Protein AF-A0A2R3ILA9-F1 (afdb_monomer_lite)

Sequence (122 aa):
MQKIRTVATKDRAANGEQPSFLAKAASGAKRFAIDALRITTGNLFGLAGRLLWLVRRPISLVLTFGAVSMLVVFVIQAANGWPDPKLVVLSIVGLIAFLAASDGYDRLARAFFHIEHRLKGE

Radius of gyration: 31.53 Å; chains: 1; bounding box: 48×22×107 Å

Secondary structure (DSSP, 8-state):
--SSTTTTTTSTTTT--PPPHHHHHHHHHHHHHHHHHHHHHHHHHHHHHHHHHHHHHHHHHHHHHHHHHHHHHHHHHHHTT-S-HHHHHHHHHHHHHHHHHHHHHHHHHHHHHHHHHHHHT-

pLDDT: mean 74.41, std 15.94, range [39.53, 94.75]

Structure (mmCIF, N/CA/C/O backbone):
data_AF-A0A2R3ILA9-F1
#
_entry.id   AF-A0A2R3ILA9-F1
#
loop_
_atom_site.group_PDB
_atom_site.id
_atom_site.type_symbol
_atom_site.label_atom_id
_atom_site.label_alt_id
_atom_site.label_comp_id
_atom_site.label_asym_id
_atom_site.label_entity_id
_atom_site.label_seq_id
_atom_site.pdbx_PDB_ins_code
_atom_site.Cartn_x
_atom_site.Cartn_y
_atom_site.Cartn_z
_atom_site.occupancy
_atom_site.B_iso_or_equiv
_atom_site.auth_seq_id
_atom_site.auth_comp_id
_atom_site.auth_asym_id
_atom_site.auth_atom_id
_atom_site.pdbx_PDB_model_num
ATOM 1 N N . MET A 1 1 ? -6.917 -7.725 82.586 1.00 45.88 1 MET A N 1
ATOM 2 C CA . MET A 1 1 ? -6.358 -7.316 81.273 1.00 45.88 1 MET A CA 1
ATOM 3 C C . MET A 1 1 ? -7.435 -7.397 80.185 1.00 45.88 1 MET A C 1
ATOM 5 O O . MET A 1 1 ? -7.472 -8.353 79.426 1.00 45.88 1 MET A O 1
ATOM 9 N N . GLN A 1 2 ? -8.353 -6.427 80.119 1.00 47.34 2 GLN A N 1
ATOM 10 C CA . GLN A 1 2 ? -9.532 -6.492 79.236 1.00 47.34 2 GLN A CA 1
ATOM 11 C C . GLN A 1 2 ? -9.878 -5.099 78.679 1.00 47.34 2 GLN A C 1
ATOM 13 O O . GLN A 1 2 ? -11.003 -4.634 78.785 1.00 47.34 2 GLN A O 1
ATOM 18 N N . LYS A 1 3 ? -8.877 -4.377 78.156 1.00 45.97 3 LYS A N 1
ATOM 19 C CA . LYS A 1 3 ? -9.084 -3.016 77.618 1.00 45.97 3 LYS A CA 1
ATOM 20 C C . LYS A 1 3 ? -8.469 -2.764 76.237 1.00 45.97 3 LYS A C 1
ATOM 22 O O . LYS A 1 3 ? -8.743 -1.737 75.639 1.00 45.97 3 LYS A O 1
ATOM 27 N N . ILE A 1 4 ? -7.679 -3.705 75.710 1.00 49.44 4 ILE A N 1
ATOM 28 C CA . ILE A 1 4 ? -6.935 -3.518 74.449 1.00 49.44 4 ILE A CA 1
ATOM 29 C C . ILE A 1 4 ? -7.668 -4.151 73.249 1.00 49.44 4 ILE A C 1
ATOM 31 O O . ILE A 1 4 ? -7.494 -3.725 72.114 1.00 49.44 4 ILE A O 1
ATOM 35 N N . ARG A 1 5 ? -8.563 -5.126 73.472 1.00 45.47 5 ARG A N 1
ATOM 36 C CA . ARG A 1 5 ? -9.239 -5.856 72.379 1.00 45.47 5 ARG A CA 1
ATOM 37 C C . ARG A 1 5 ? -10.470 -5.168 71.782 1.00 45.47 5 ARG A C 1
ATOM 39 O O . ARG A 1 5 ? -10.948 -5.619 70.750 1.00 45.47 5 ARG A O 1
ATOM 46 N N . THR A 1 6 ? -10.982 -4.104 72.395 1.00 46.91 6 THR A N 1
ATOM 47 C CA . THR A 1 6 ? -12.216 -3.423 71.957 1.00 46.91 6 THR A CA 1
ATOM 48 C C . THR A 1 6 ? -11.983 -2.183 71.096 1.00 46.91 6 THR A C 1
ATOM 50 O O . THR A 1 6 ? -12.934 -1.674 70.514 1.00 46.91 6 THR A O 1
ATOM 53 N N . VAL A 1 7 ? -10.741 -1.705 70.968 1.00 46.19 7 VAL A N 1
ATOM 54 C CA . VAL A 1 7 ? -10.430 -0.538 70.120 1.00 46.19 7 VAL A CA 1
ATOM 55 C C . VAL A 1 7 ? -10.168 -0.968 68.670 1.00 46.19 7 VAL A C 1
ATOM 57 O O . VAL A 1 7 ? -10.661 -0.338 67.742 1.00 46.19 7 VAL A O 1
ATOM 60 N N . ALA A 1 8 ? -9.526 -2.123 68.458 1.00 43.69 8 ALA A N 1
ATOM 61 C CA . ALA A 1 8 ? -9.206 -2.632 67.118 1.00 43.69 8 ALA A CA 1
ATOM 62 C C . ALA A 1 8 ? -10.428 -3.096 66.295 1.00 43.69 8 ALA A C 1
ATOM 64 O O . ALA A 1 8 ? -10.345 -3.218 65.073 1.00 43.69 8 ALA A O 1
ATOM 65 N N . THR A 1 9 ? -11.570 -3.360 66.934 1.00 44.12 9 THR A N 1
ATOM 66 C CA . THR A 1 9 ? -12.827 -3.682 66.239 1.00 44.12 9 THR A CA 1
ATOM 67 C C . THR A 1 9 ? -13.674 -2.452 65.932 1.00 44.12 9 THR A C 1
ATOM 69 O O . THR A 1 9 ? -14.540 -2.533 65.064 1.00 44.12 9 THR A O 1
ATOM 72 N N . LYS A 1 10 ? -13.418 -1.308 66.582 1.00 41.69 10 LYS A N 1
ATOM 73 C CA . LYS A 1 10 ? -14.178 -0.074 66.342 1.00 41.69 10 LYS A CA 1
ATOM 74 C C . LYS A 1 10 ? -13.672 0.692 65.114 1.00 41.69 10 LYS A C 1
ATOM 76 O O . LYS A 1 10 ? -14.486 1.263 64.399 1.00 41.69 10 LYS A O 1
ATOM 81 N N . ASP A 1 11 ? -12.380 0.593 64.794 1.00 39.53 11 ASP A N 1
ATOM 82 C CA . ASP A 1 11 ? -11.806 1.236 63.598 1.00 39.53 11 ASP A CA 1
ATOM 83 C C . ASP A 1 11 ? -12.073 0.480 62.288 1.00 39.53 11 ASP A C 1
ATOM 85 O O . ASP A 1 11 ? -12.143 1.086 61.221 1.00 39.53 11 ASP A O 1
ATOM 89 N N . ARG A 1 12 ? -12.308 -0.840 62.330 1.00 43.88 12 ARG A N 1
ATOM 90 C CA . ARG A 1 12 ? -12.678 -1.597 61.115 1.00 43.88 12 ARG A CA 1
ATOM 91 C C . ARG A 1 12 ? -14.119 -1.374 60.656 1.00 43.88 12 ARG A C 1
ATOM 93 O O . ARG A 1 12 ? -14.426 -1.682 59.510 1.00 43.88 12 ARG A O 1
ATOM 100 N N . ALA A 1 13 ? -14.980 -0.829 61.514 1.00 42.72 13 ALA A N 1
ATOM 101 C CA . ALA A 1 13 ? -16.354 -0.478 61.158 1.00 42.72 13 ALA A CA 1
ATOM 102 C C . ALA A 1 13 ? -16.483 0.940 60.564 1.00 42.72 13 ALA A C 1
ATOM 104 O O . ALA A 1 13 ? -17.513 1.250 59.976 1.00 42.72 13 ALA A O 1
ATOM 105 N N . ALA A 1 14 ? -15.451 1.786 60.679 1.00 44.06 14 ALA A N 1
ATOM 106 C CA . ALA A 1 14 ? -15.485 3.173 60.203 1.00 44.06 14 ALA A CA 1
ATOM 107 C C . ALA A 1 14 ? -15.073 3.344 58.726 1.00 44.06 14 ALA A C 1
ATOM 109 O O . ALA A 1 14 ? -15.369 4.373 58.136 1.00 44.06 14 ALA A O 1
ATOM 110 N N . ASN A 1 15 ? -14.455 2.330 58.108 1.00 43.31 15 ASN A N 1
ATOM 111 C CA . ASN A 1 15 ? -14.050 2.348 56.691 1.00 43.31 15 ASN A CA 1
ATOM 112 C C . ASN A 1 15 ? -14.974 1.523 55.780 1.00 43.31 15 ASN A C 1
ATOM 114 O O . ASN A 1 15 ? -14.608 1.136 54.672 1.00 43.31 15 ASN A O 1
ATOM 118 N N . GLY A 1 16 ? -16.189 1.243 56.248 1.00 45.19 16 GLY A N 1
ATOM 119 C CA . GLY A 1 16 ? -17.253 0.643 55.455 1.00 45.19 16 GLY A CA 1
ATOM 120 C C . GLY A 1 16 ? -18.043 1.686 54.672 1.00 45.19 16 GLY A C 1
ATOM 121 O O . GLY A 1 16 ? -19.270 1.622 54.700 1.00 45.19 16 GLY A O 1
ATOM 122 N N . GLU A 1 17 ? -17.382 2.644 54.006 1.00 48.50 17 GLU A N 1
ATOM 123 C CA . GLU A 1 17 ? -18.046 3.479 52.998 1.00 48.50 17 GLU A CA 1
ATOM 124 C C . GLU A 1 17 ? -18.531 2.550 51.881 1.00 48.50 17 GLU A C 1
ATOM 126 O O . GLU A 1 17 ? -17.839 2.271 50.900 1.00 48.50 17 GLU A O 1
ATOM 131 N N . GLN A 1 18 ? -19.732 1.994 52.061 1.00 50.34 18 GLN A N 1
ATOM 132 C CA . GLN A 1 18 ? -20.461 1.358 50.984 1.00 50.34 18 GLN A CA 1
ATOM 133 C C . GLN A 1 18 ? -20.549 2.410 49.881 1.00 50.34 18 GLN A C 1
ATOM 135 O O . GLN A 1 18 ? -21.085 3.494 50.135 1.00 50.34 18 GLN A O 1
ATOM 140 N N . PRO A 1 19 ? -20.000 2.139 48.682 1.00 52.31 19 PRO A N 1
ATOM 141 C CA . PRO A 1 19 ? -19.999 3.119 47.614 1.00 52.31 19 PRO A CA 1
ATOM 142 C C . PRO A 1 19 ? -21.448 3.528 47.396 1.00 52.31 19 PRO A C 1
ATOM 144 O O . PRO A 1 19 ? -22.303 2.670 47.149 1.00 52.31 19 PRO A O 1
ATOM 147 N N . SER A 1 20 ? -21.716 4.824 47.568 1.00 60.34 20 SER A N 1
ATOM 148 C CA . SER A 1 20 ? -23.059 5.381 47.463 1.00 60.34 20 SER A CA 1
ATOM 149 C C . SER A 1 20 ? -23.716 4.879 46.175 1.00 60.34 20 SER A C 1
ATOM 151 O O . SER A 1 20 ? -23.041 4.644 45.168 1.00 60.34 20 SER A O 1
ATOM 153 N N . PHE A 1 21 ? -25.038 4.697 46.172 1.00 57.41 21 PHE A N 1
ATOM 154 C CA . PHE A 1 21 ? -25.760 4.305 44.954 1.00 57.41 21 PHE A CA 1
ATOM 155 C C . PHE A 1 21 ? -25.404 5.214 43.764 1.00 57.41 21 PHE A C 1
ATOM 157 O O . PHE A 1 21 ? -25.336 4.738 42.636 1.00 57.41 21 PHE A O 1
ATOM 164 N N . LEU A 1 22 ? -25.053 6.477 44.032 1.00 56.44 22 LEU A N 1
ATOM 165 C CA . LEU A 1 22 ? -24.502 7.428 43.067 1.00 56.44 22 LEU A CA 1
ATOM 166 C C . LEU A 1 22 ? -23.109 7.045 42.543 1.00 56.44 22 LEU A C 1
ATOM 168 O O . LEU A 1 22 ? -22.880 7.158 41.347 1.00 56.44 22 LEU A O 1
ATOM 172 N N . ALA A 1 23 ? -22.189 6.546 43.372 1.00 56.88 23 ALA A N 1
ATOM 173 C CA . ALA A 1 23 ? -20.888 6.032 42.929 1.00 56.88 23 ALA A CA 1
ATOM 174 C C . ALA A 1 23 ? -21.015 4.720 42.124 1.00 56.88 23 ALA A C 1
ATOM 176 O O . ALA A 1 23 ? -20.299 4.516 41.138 1.00 56.88 23 ALA A O 1
ATOM 177 N N . LYS A 1 24 ? -21.971 3.846 42.472 1.00 59.31 24 LYS A N 1
ATOM 178 C CA . LYS A 1 24 ? -22.322 2.668 41.653 1.00 59.31 24 LYS A CA 1
ATOM 179 C C . LYS A 1 24 ? -22.986 3.062 40.328 1.00 59.31 24 LYS A C 1
ATOM 181 O O . LYS A 1 24 ? -22.618 2.525 39.289 1.00 59.31 24 LYS A O 1
ATOM 186 N N . ALA A 1 25 ? -23.888 4.040 40.338 1.00 60.69 25 ALA A N 1
ATOM 187 C CA . ALA A 1 25 ? -24.517 4.567 39.129 1.00 60.69 25 ALA A CA 1
ATOM 188 C C . ALA A 1 25 ? -23.508 5.305 38.236 1.00 60.69 25 ALA A C 1
ATOM 190 O O . ALA A 1 25 ? -23.492 5.094 37.029 1.00 60.69 25 ALA A O 1
ATOM 191 N N . ALA A 1 26 ? -22.604 6.098 38.816 1.00 61.44 26 ALA A N 1
ATOM 192 C CA . ALA A 1 26 ? -21.544 6.799 38.097 1.00 61.44 26 ALA A CA 1
ATOM 193 C C . ALA A 1 26 ? -20.493 5.835 37.530 1.00 61.44 26 ALA A C 1
ATOM 195 O O . ALA A 1 26 ? -20.006 6.043 36.423 1.00 61.44 26 ALA A O 1
ATOM 196 N N . SER A 1 27 ? -20.148 4.761 38.245 1.00 62.31 27 SER A N 1
ATOM 197 C CA . SER A 1 27 ? -19.259 3.720 37.708 1.00 62.31 27 SER A CA 1
ATOM 198 C C . SER A 1 27 ? -19.939 2.883 36.620 1.00 62.31 27 SER A C 1
ATOM 200 O O . SER A 1 27 ? -19.287 2.551 35.632 1.00 62.31 27 SER A O 1
ATOM 202 N N . GLY A 1 28 ? -21.247 2.629 36.734 1.00 64.62 28 GLY A N 1
ATOM 203 C CA . GLY A 1 28 ? -22.071 2.065 35.663 1.00 64.62 28 GLY A CA 1
ATOM 204 C C . GLY A 1 28 ? -22.119 2.968 34.429 1.00 64.62 28 GLY A C 1
ATOM 205 O O . GLY A 1 28 ? -21.808 2.513 33.337 1.00 64.62 28 GLY A O 1
ATOM 206 N N . ALA A 1 29 ? -22.402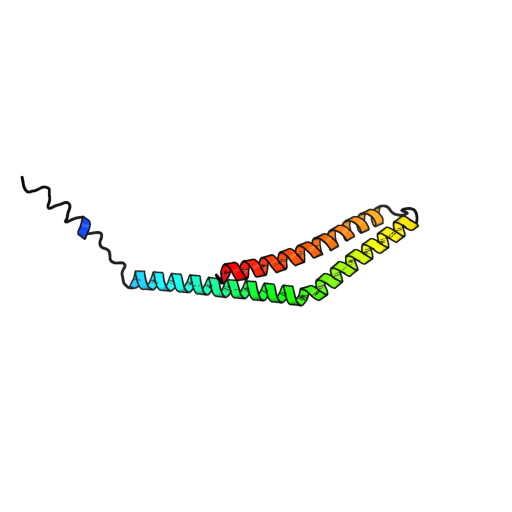 4.261 34.597 1.00 68.25 29 ALA A N 1
ATOM 207 C CA . ALA A 1 29 ? -22.434 5.243 33.513 1.00 68.25 29 ALA A CA 1
ATOM 208 C C . ALA A 1 29 ? -21.066 5.412 32.833 1.00 68.25 29 ALA A C 1
ATOM 210 O O . ALA A 1 29 ? -20.995 5.491 31.610 1.00 68.25 29 ALA A O 1
ATOM 211 N N . LYS A 1 30 ? -19.965 5.396 33.599 1.00 66.56 30 LYS A N 1
ATOM 212 C CA . LYS A 1 30 ? -18.602 5.383 33.040 1.00 66.56 30 LYS A CA 1
ATOM 213 C C . LYS A 1 30 ? -18.322 4.108 32.247 1.00 66.56 30 LYS A C 1
ATOM 215 O O . LYS A 1 30 ? -17.745 4.200 31.171 1.00 66.56 30 LYS A O 1
ATOM 220 N N . ARG A 1 31 ? -18.739 2.938 32.743 1.00 69.69 31 ARG A N 1
ATOM 221 C CA . ARG A 1 31 ? -18.618 1.667 32.007 1.00 69.69 31 ARG A CA 1
ATOM 222 C C . ARG A 1 31 ? -19.432 1.691 30.716 1.00 69.69 31 ARG A C 1
ATOM 224 O O . ARG A 1 31 ? -18.872 1.409 29.669 1.00 69.69 31 ARG A O 1
ATOM 231 N N . PHE A 1 32 ? -20.680 2.154 30.765 1.00 66.88 32 PHE A N 1
ATOM 232 C CA . PHE A 1 32 ? -21.516 2.339 29.577 1.00 66.88 32 PHE A CA 1
ATOM 233 C C . PHE A 1 32 ? -20.910 3.326 28.576 1.00 66.88 32 PHE A C 1
ATOM 235 O O . PHE A 1 32 ? -20.924 3.054 27.382 1.00 66.88 32 PHE A O 1
ATOM 242 N N . ALA A 1 33 ? -20.349 4.447 29.035 1.00 71.62 33 ALA A N 1
ATOM 243 C CA . ALA A 1 33 ? -19.685 5.410 28.159 1.00 71.62 33 ALA A CA 1
ATOM 244 C C . ALA A 1 33 ? -18.432 4.812 27.498 1.00 71.62 33 ALA A C 1
ATOM 246 O O . ALA A 1 33 ? -18.204 5.028 26.311 1.00 71.62 33 ALA A O 1
ATOM 247 N N . ILE A 1 34 ? -17.645 4.031 28.245 1.00 75.31 34 ILE A N 1
ATOM 248 C CA . ILE A 1 34 ? -16.468 3.331 27.720 1.00 75.31 34 ILE A CA 1
ATOM 249 C C . ILE A 1 34 ? -16.881 2.249 26.715 1.00 75.31 34 ILE A C 1
ATOM 251 O O . ILE A 1 34 ? -16.294 2.183 25.638 1.00 75.31 34 ILE A O 1
ATOM 255 N N . ASP A 1 35 ? -17.905 1.451 27.015 1.00 72.75 35 ASP A N 1
ATOM 256 C CA . ASP A 1 35 ? -18.406 0.409 26.114 1.00 72.75 35 ASP A CA 1
ATOM 257 C C . ASP A 1 35 ? -19.025 1.014 24.847 1.00 72.75 35 ASP A C 1
ATOM 259 O O . ASP A 1 35 ? -18.716 0.577 23.739 1.00 72.75 35 ASP A O 1
ATOM 263 N N . ALA A 1 36 ? -19.812 2.085 24.976 1.00 71.56 36 ALA A N 1
ATOM 264 C CA . ALA A 1 36 ? -20.363 2.818 23.837 1.00 71.56 36 ALA A CA 1
ATOM 265 C C . ALA A 1 36 ? -19.256 3.426 22.964 1.00 71.56 36 ALA A C 1
ATOM 267 O O . ALA A 1 36 ? -19.320 3.343 21.733 1.00 71.56 36 ALA A O 1
ATOM 268 N N . LEU A 1 37 ? -18.210 3.988 23.579 1.00 75.25 37 LEU A N 1
ATOM 269 C CA . LEU A 1 37 ? -17.048 4.499 22.856 1.00 75.25 37 LEU A CA 1
ATOM 270 C C . LEU A 1 37 ? -16.309 3.365 22.140 1.00 75.25 37 LEU A C 1
ATOM 272 O O . LEU A 1 37 ? -15.927 3.527 20.983 1.00 75.25 37 LEU A O 1
ATOM 276 N N . ARG A 1 38 ? -16.150 2.205 22.782 1.00 75.06 38 ARG A N 1
ATOM 277 C CA . ARG A 1 38 ? -15.478 1.033 22.210 1.00 75.06 38 ARG A CA 1
ATOM 278 C C . ARG A 1 38 ? -16.238 0.466 21.011 1.00 75.06 38 ARG A C 1
ATOM 280 O O . ARG A 1 38 ? -15.621 0.211 19.980 1.00 75.06 38 ARG A O 1
ATOM 287 N N . ILE A 1 39 ? -17.565 0.365 21.105 1.00 75.19 39 ILE A N 1
ATOM 288 C CA . ILE A 1 39 ? -18.449 -0.068 20.010 1.00 75.19 39 ILE A CA 1
ATOM 289 C C . ILE A 1 39 ? -18.417 0.940 18.857 1.00 75.19 39 ILE A C 1
ATOM 291 O O . ILE A 1 39 ? -18.249 0.550 17.703 1.00 75.19 39 ILE A O 1
ATOM 295 N N . THR A 1 40 ? -18.533 2.237 19.155 1.00 74.62 40 THR A N 1
ATOM 296 C CA . THR A 1 40 ? -18.506 3.297 18.132 1.00 74.62 40 THR A CA 1
ATOM 297 C C . THR A 1 40 ? -17.161 3.322 17.411 1.00 74.62 40 THR A C 1
ATOM 299 O O . THR A 1 40 ? -17.108 3.367 16.185 1.00 74.62 40 THR A O 1
ATOM 302 N N . THR A 1 41 ? -16.070 3.211 18.167 1.00 73.88 41 THR A N 1
ATOM 303 C CA . THR A 1 41 ? -14.706 3.159 17.632 1.00 73.88 41 THR A CA 1
ATOM 304 C C . THR A 1 41 ? -14.508 1.898 16.790 1.00 73.88 41 THR A C 1
ATOM 306 O O . THR A 1 41 ? -14.045 1.991 15.658 1.00 73.88 41 THR A O 1
ATOM 309 N N . GLY A 1 42 ? -14.942 0.730 17.274 1.00 73.50 42 GLY A N 1
ATOM 310 C CA . GLY A 1 42 ? -14.903 -0.524 16.516 1.00 73.50 42 GLY A CA 1
ATOM 311 C C . GLY A 1 42 ? -15.707 -0.461 15.214 1.00 73.50 42 GLY A C 1
ATOM 312 O O . GLY A 1 42 ? -15.228 -0.915 14.179 1.00 73.50 42 GLY A O 1
ATOM 313 N N . ASN A 1 43 ? -16.886 0.166 15.229 1.00 76.62 43 ASN A N 1
ATOM 314 C CA . ASN A 1 43 ? -17.688 0.380 14.023 1.00 76.62 43 ASN A CA 1
ATOM 315 C C . ASN A 1 43 ? -17.023 1.350 13.040 1.00 76.62 43 ASN A C 1
ATOM 317 O O . ASN A 1 43 ? -17.063 1.091 11.842 1.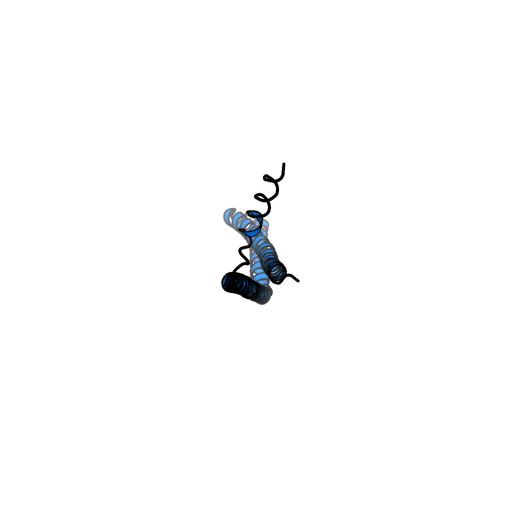00 76.62 43 ASN A O 1
ATOM 321 N N . LEU A 1 44 ? -16.385 2.426 13.513 1.00 79.12 44 LEU A N 1
ATOM 322 C CA . LEU A 1 44 ? -15.632 3.351 12.656 1.00 79.12 44 LEU A CA 1
ATOM 323 C C . LEU A 1 44 ? -14.430 2.662 12.000 1.00 79.12 44 LEU A C 1
ATOM 325 O O . LEU A 1 44 ? -14.244 2.789 10.790 1.00 79.12 44 LEU A O 1
ATOM 329 N N . PHE A 1 45 ? -13.654 1.889 12.766 1.00 75.88 45 PHE A N 1
ATOM 330 C CA . PHE A 1 45 ? -12.538 1.109 12.224 1.00 75.88 45 PHE A CA 1
ATOM 331 C C . PHE A 1 45 ? -13.014 0.036 11.240 1.00 75.88 45 PHE A C 1
ATOM 333 O O . PHE A 1 45 ? -12.397 -0.128 10.189 1.00 75.88 45 PHE A O 1
ATOM 340 N N . GLY A 1 46 ? -14.138 -0.630 11.516 1.00 73.94 46 GLY A N 1
ATOM 341 C CA . GLY A 1 46 ? -14.731 -1.591 10.587 1.00 73.94 46 GLY A CA 1
ATOM 342 C C . GLY A 1 46 ? -15.284 -0.954 9.315 1.00 73.94 46 GLY A C 1
ATOM 343 O O . GLY A 1 46 ? -15.123 -1.497 8.223 1.00 73.94 46 GLY A O 1
ATOM 344 N N . LEU A 1 47 ? -15.880 0.237 9.414 1.00 79.69 47 LEU A N 1
ATOM 345 C CA . LEU A 1 47 ? -16.345 0.992 8.251 1.00 79.69 47 LEU A CA 1
ATOM 346 C C . LEU A 1 47 ? -15.164 1.469 7.396 1.00 79.69 47 LEU A C 1
ATOM 348 O O . LEU A 1 47 ? -15.196 1.320 6.176 1.00 79.69 47 LEU A O 1
ATOM 352 N N . ALA A 1 48 ? -14.098 1.963 8.031 1.00 77.62 48 ALA A N 1
ATOM 353 C CA . ALA A 1 48 ? -12.851 2.325 7.362 1.00 77.62 48 ALA A CA 1
ATOM 354 C C . ALA A 1 48 ? -12.188 1.108 6.694 1.00 77.62 48 ALA A C 1
ATOM 356 O O . ALA A 1 48 ? -11.770 1.198 5.542 1.00 77.62 48 ALA A O 1
ATOM 357 N N . GLY A 1 49 ? -12.166 -0.048 7.367 1.00 74.88 49 GLY A N 1
ATOM 358 C CA . GLY A 1 49 ? -11.687 -1.313 6.808 1.00 74.88 49 GLY A CA 1
ATOM 359 C C . GLY A 1 49 ? -12.495 -1.757 5.588 1.00 74.88 49 GLY A C 1
ATOM 360 O O . GLY A 1 49 ? -11.915 -2.082 4.553 1.00 74.88 49 GLY A O 1
ATOM 361 N N . ARG A 1 50 ? -13.833 -1.698 5.655 1.00 77.69 50 ARG A N 1
ATOM 362 C CA . ARG A 1 50 ? -14.723 -1.999 4.517 1.00 77.69 50 ARG A CA 1
ATOM 363 C C . ARG A 1 50 ? -14.526 -1.035 3.354 1.00 77.69 50 ARG A C 1
ATOM 365 O O . ARG A 1 50 ? -14.472 -1.494 2.219 1.00 77.69 50 ARG A O 1
ATOM 372 N N . LEU A 1 51 ? -14.389 0.264 3.621 1.00 77.94 51 LEU A N 1
ATOM 373 C CA . LEU A 1 51 ? -14.095 1.268 2.595 1.00 77.94 51 LEU A CA 1
ATOM 374 C C . LEU A 1 51 ? -12.747 0.990 1.926 1.00 77.94 51 LEU A C 1
ATOM 376 O O . LEU A 1 51 ? -12.690 0.929 0.700 1.00 77.94 51 LEU A O 1
ATOM 380 N N . LEU A 1 52 ? -11.690 0.731 2.703 1.00 77.56 52 LEU A N 1
ATOM 381 C CA . LEU A 1 52 ? -10.405 0.294 2.149 1.00 77.56 52 LEU A CA 1
ATOM 382 C C . LEU A 1 52 ? -10.580 -0.971 1.301 1.00 77.56 52 LEU A C 1
ATOM 384 O O . LEU A 1 52 ? -10.065 -1.062 0.196 1.00 77.56 52 LEU A O 1
ATOM 388 N N . TRP A 1 53 ? -11.351 -1.947 1.764 1.00 78.00 53 TRP A N 1
ATOM 389 C CA . TRP A 1 53 ? -11.544 -3.184 1.013 1.00 78.00 53 TRP A CA 1
ATOM 390 C C . TRP A 1 53 ? -12.296 -2.975 -0.309 1.00 78.00 53 TRP A C 1
ATOM 392 O O . TRP A 1 53 ? -11.962 -3.598 -1.316 1.00 78.00 53 TRP A O 1
ATOM 402 N N . LEU A 1 54 ? -13.263 -2.057 -0.335 1.00 79.75 54 LEU A N 1
ATOM 403 C CA . LEU A 1 54 ? -1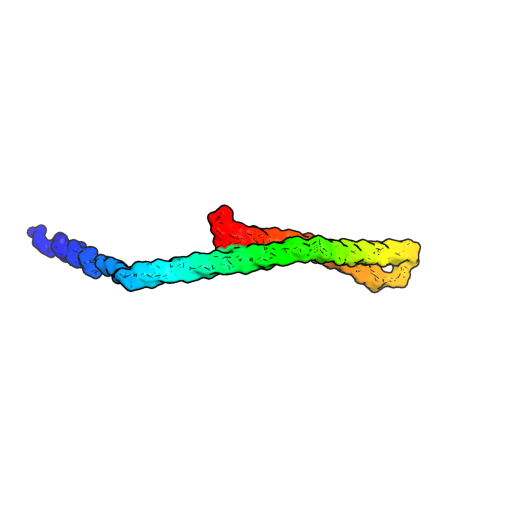4.055 -1.721 -1.520 1.00 79.75 54 LEU A CA 1
ATOM 404 C C . LEU A 1 54 ? -13.198 -1.030 -2.590 1.00 79.75 54 LEU A C 1
ATOM 406 O O . LEU A 1 54 ? -13.297 -1.343 -3.777 1.00 79.75 54 LEU A O 1
ATOM 410 N N . VAL A 1 55 ? -12.293 -0.147 -2.162 1.00 80.25 55 VAL A N 1
ATOM 411 C CA . VAL A 1 55 ? -11.376 0.581 -3.054 1.00 80.25 55 VAL A CA 1
ATOM 412 C C . VAL A 1 55 ? -10.073 -0.207 -3.311 1.00 80.25 55 VAL A C 1
ATOM 414 O O . VAL A 1 55 ? -9.248 0.186 -4.137 1.00 80.25 55 VAL A O 1
ATOM 417 N N . ARG A 1 56 ? -9.902 -1.388 -2.700 1.00 79.38 56 ARG A N 1
ATOM 418 C CA . ARG A 1 56 ? -8.709 -2.236 -2.863 1.00 79.38 56 ARG A CA 1
ATOM 419 C C . ARG A 1 56 ? -8.452 -2.633 -4.307 1.00 79.38 56 ARG A C 1
ATOM 421 O O . ARG A 1 56 ? -7.325 -2.537 -4.778 1.00 79.38 56 ARG A O 1
ATOM 428 N N . ARG A 1 57 ? -9.490 -3.090 -5.009 1.00 76.62 57 ARG A N 1
ATOM 429 C CA . ARG A 1 57 ? -9.401 -3.532 -6.411 1.00 76.62 57 ARG A CA 1
ATOM 430 C C . ARG A 1 57 ? -8.926 -2.403 -7.340 1.00 76.62 57 ARG A C 1
ATOM 432 O O . ARG A 1 57 ? -7.936 -2.624 -8.035 1.00 76.62 57 ARG A O 1
ATOM 439 N N . PRO A 1 58 ? -9.556 -1.210 -7.355 1.00 83.94 58 PRO A N 1
ATOM 440 C CA . PRO A 1 58 ? -9.102 -0.124 -8.219 1.00 83.94 58 PRO A CA 1
ATOM 441 C C . PRO A 1 58 ? -7.724 0.416 -7.821 1.00 83.94 58 PRO A C 1
ATOM 443 O O . PRO A 1 58 ? -6.906 0.649 -8.705 1.00 83.94 58 PRO A O 1
ATOM 446 N N . ILE A 1 59 ? -7.414 0.552 -6.525 1.00 83.81 59 ILE A N 1
ATOM 447 C CA . ILE A 1 59 ? -6.084 1.014 -6.087 1.00 83.81 59 ILE A CA 1
ATOM 448 C C . ILE A 1 59 ? -5.000 0.008 -6.473 1.00 83.81 59 ILE A C 1
ATOM 450 O O . ILE A 1 59 ? -3.982 0.400 -7.035 1.00 83.81 59 ILE A O 1
ATOM 454 N N . SER A 1 60 ? -5.228 -1.286 -6.245 1.00 82.44 60 SER A N 1
ATOM 455 C CA . SER A 1 60 ? -4.292 -2.335 -6.653 1.00 82.44 60 SER A CA 1
ATOM 456 C C . SER A 1 60 ? -4.064 -2.323 -8.165 1.00 82.44 60 SER A C 1
ATOM 458 O O . SER A 1 60 ? -2.916 -2.389 -8.596 1.00 82.44 60 SER A O 1
ATOM 460 N N . LEU A 1 61 ? -5.112 -2.137 -8.976 1.00 85.25 61 LEU A N 1
ATOM 461 C CA . LEU A 1 61 ? -4.970 -1.980 -10.426 1.00 85.25 61 LEU A CA 1
ATOM 462 C C . LEU A 1 61 ? -4.097 -0.775 -10.786 1.00 85.25 61 LEU A C 1
ATOM 464 O O . LEU A 1 61 ? -3.140 -0.937 -11.536 1.00 85.25 61 LEU A O 1
ATOM 468 N N . VAL A 1 62 ? -4.375 0.405 -10.225 1.00 88.06 62 VAL A N 1
ATOM 469 C CA . VAL A 1 62 ? -3.596 1.628 -10.489 1.00 88.06 62 VAL A CA 1
ATOM 470 C C . VAL A 1 62 ? -2.128 1.451 -10.099 1.00 88.06 62 VAL A C 1
ATOM 472 O O . VAL A 1 62 ? -1.242 1.794 -10.880 1.00 88.06 62 VAL A O 1
ATOM 475 N N . LEU A 1 63 ? -1.857 0.873 -8.927 1.00 88.75 63 LEU A N 1
ATOM 476 C CA . LEU A 1 63 ? -0.494 0.603 -8.464 1.00 88.75 63 LEU A CA 1
ATOM 477 C C . LEU A 1 63 ? 0.219 -0.411 -9.366 1.00 88.75 63 LEU A C 1
ATOM 479 O O . LEU A 1 63 ? 1.387 -0.221 -9.699 1.00 88.75 63 LEU A O 1
ATOM 483 N N . THR A 1 64 ? -0.489 -1.452 -9.812 1.00 87.12 64 THR A N 1
ATOM 484 C CA . THR A 1 64 ? 0.065 -2.470 -10.715 1.00 87.12 64 THR A CA 1
ATOM 485 C C . THR A 1 64 ? 0.382 -1.871 -12.083 1.00 87.12 64 THR A C 1
ATOM 487 O O . THR A 1 64 ? 1.480 -2.068 -12.597 1.00 87.12 64 THR A O 1
ATOM 490 N N . PHE A 1 65 ? -0.529 -1.079 -12.657 1.00 90.38 65 PHE A N 1
ATOM 491 C CA . PHE A 1 65 ? -0.278 -0.361 -13.909 1.00 90.38 65 PHE A CA 1
ATOM 492 C C . PHE A 1 65 ? 0.879 0.635 -13.779 1.00 90.38 65 PHE A C 1
ATOM 494 O O . PHE A 1 65 ? 1.698 0.732 -14.694 1.00 90.38 65 PHE A O 1
ATOM 501 N N . GLY A 1 66 ? 0.993 1.330 -12.644 1.00 89.81 66 GLY A N 1
ATOM 502 C CA . GLY A 1 66 ? 2.133 2.194 -12.336 1.00 89.81 66 GLY A CA 1
ATOM 503 C C . GLY A 1 66 ? 3.461 1.431 -12.320 1.00 89.81 66 GLY A C 1
ATOM 504 O O . GLY A 1 66 ? 4.407 1.828 -13.001 1.00 89.81 66 GLY A O 1
ATOM 505 N N . ALA A 1 67 ? 3.517 0.293 -11.622 1.00 90.50 67 ALA A N 1
ATOM 506 C CA . ALA A 1 67 ? 4.695 -0.575 -11.583 1.00 90.50 67 ALA A CA 1
ATOM 507 C C . ALA A 1 67 ? 5.071 -1.109 -12.976 1.00 90.50 67 ALA A C 1
ATOM 509 O O . ALA A 1 67 ? 6.232 -1.023 -13.376 1.00 90.50 67 ALA A O 1
ATOM 510 N N . VAL A 1 68 ? 4.093 -1.602 -13.744 1.00 92.88 68 VAL A N 1
ATOM 511 C CA . VAL A 1 68 ? 4.311 -2.094 -15.116 1.00 92.88 68 VAL A CA 1
ATOM 512 C C . VAL A 1 68 ? 4.826 -0.977 -16.020 1.00 92.88 68 VAL A C 1
ATOM 514 O O . VAL A 1 68 ? 5.758 -1.198 -16.786 1.00 92.88 68 VAL A O 1
ATOM 517 N N . SER A 1 69 ? 4.285 0.235 -15.901 1.00 91.81 69 SER A N 1
ATOM 518 C CA . SER A 1 69 ? 4.739 1.384 -16.695 1.00 91.81 69 SER A CA 1
ATOM 519 C C . SER A 1 69 ? 6.208 1.714 -16.412 1.00 91.81 69 SER A C 1
ATOM 521 O O . SER A 1 69 ? 6.987 1.909 -17.343 1.00 91.81 69 SER A O 1
ATOM 523 N N . MET A 1 70 ? 6.615 1.708 -15.139 1.00 93.06 70 MET A N 1
ATOM 524 C CA . MET A 1 70 ? 8.013 1.926 -14.752 1.00 93.06 70 MET A CA 1
ATOM 525 C C . MET A 1 70 ? 8.931 0.800 -15.240 1.00 93.06 70 MET A C 1
ATOM 527 O O . MET A 1 70 ? 10.028 1.076 -15.722 1.00 93.06 70 MET A O 1
ATOM 531 N N . LEU A 1 71 ? 8.469 -0.453 -15.191 1.00 93.25 71 LEU A N 1
ATOM 532 C CA . LEU A 1 71 ? 9.195 -1.596 -15.748 1.00 93.25 71 LEU A CA 1
ATOM 533 C C . LEU A 1 71 ? 9.412 -1.438 -17.261 1.00 93.25 71 LEU A C 1
ATOM 535 O O . LEU A 1 71 ? 10.520 -1.649 -17.745 1.00 93.25 71 LEU A O 1
ATOM 539 N N . VAL A 1 72 ? 8.381 -1.033 -18.007 1.00 94.06 72 VAL A N 1
ATOM 540 C CA . VAL A 1 72 ? 8.473 -0.800 -19.457 1.00 94.06 72 VAL A CA 1
ATOM 541 C C . VAL A 1 72 ? 9.48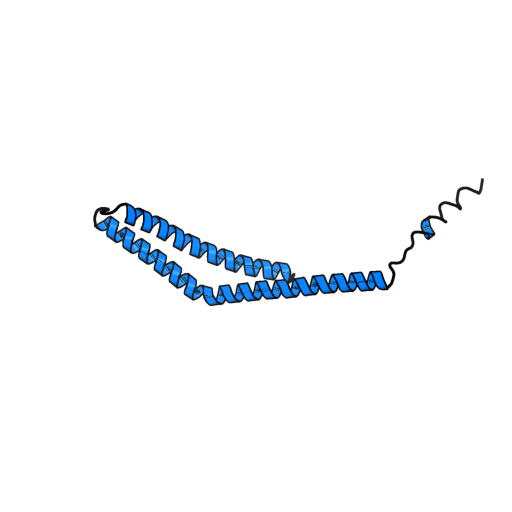1 0.305 -19.765 1.00 94.06 72 VAL A C 1
ATOM 543 O O . VAL A 1 72 ? 10.339 0.116 -20.625 1.00 94.06 72 VAL A O 1
ATOM 546 N N . VAL A 1 73 ? 9.439 1.423 -19.033 1.00 91.75 73 VAL A N 1
ATOM 547 C CA . VAL A 1 73 ? 10.423 2.509 -19.181 1.00 91.75 73 VAL A CA 1
ATOM 548 C C . VAL A 1 73 ? 11.840 1.999 -18.918 1.00 91.75 73 VAL A C 1
ATOM 550 O O . VAL A 1 73 ? 12.740 2.273 -19.708 1.00 91.75 73 VAL A O 1
ATOM 553 N N . PHE A 1 74 ? 12.039 1.213 -17.859 1.00 92.62 74 PHE A N 1
ATOM 554 C CA . PHE A 1 74 ? 13.339 0.621 -17.552 1.00 92.62 74 PHE A CA 1
ATOM 555 C C . PHE A 1 74 ? 13.838 -0.298 -18.681 1.00 92.62 74 PHE A C 1
ATOM 557 O O . PHE A 1 74 ? 14.989 -0.186 -19.098 1.00 92.62 74 PHE A O 1
ATOM 564 N N . VAL A 1 75 ? 12.972 -1.161 -19.223 1.00 93.06 75 VAL A N 1
ATOM 565 C CA . VAL A 1 75 ? 13.312 -2.070 -20.332 1.00 93.06 75 VAL A CA 1
ATOM 566 C C . VAL A 1 75 ? 13.667 -1.298 -21.603 1.00 93.06 75 VAL A C 1
ATOM 568 O O . VAL A 1 75 ? 14.649 -1.639 -22.258 1.00 93.06 75 VAL A O 1
ATOM 571 N N . ILE A 1 76 ? 12.923 -0.238 -21.935 1.00 93.06 76 ILE A N 1
ATOM 572 C CA . ILE A 1 76 ? 13.228 0.630 -23.083 1.00 93.06 76 ILE A CA 1
ATOM 573 C C . ILE A 1 76 ? 14.597 1.295 -22.901 1.00 93.06 76 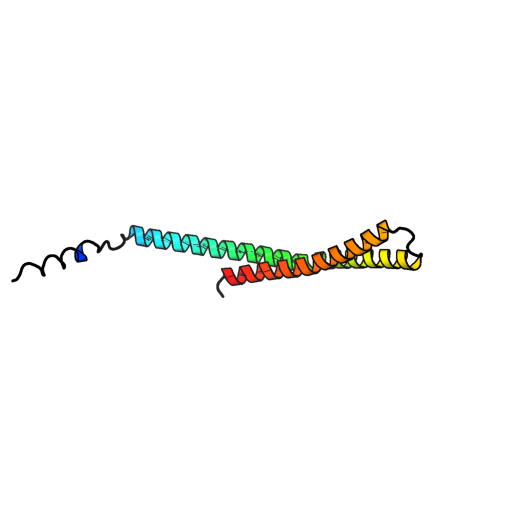ILE A C 1
ATOM 575 O O . ILE A 1 76 ? 15.412 1.287 -23.824 1.00 93.06 76 ILE A O 1
ATOM 579 N N . GLN A 1 77 ? 14.881 1.829 -21.709 1.00 91.00 77 GLN A N 1
ATOM 580 C CA . GLN A 1 77 ? 16.189 2.417 -21.417 1.00 91.00 77 GLN A CA 1
ATOM 581 C C . GLN A 1 77 ? 17.304 1.374 -21.539 1.00 91.00 77 GLN A C 1
ATOM 583 O O . GLN A 1 77 ? 18.334 1.664 -22.143 1.00 91.00 77 GLN A O 1
ATOM 588 N N . ALA A 1 78 ? 1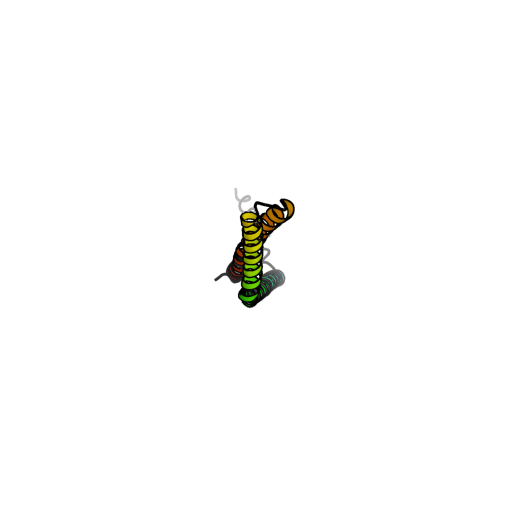7.096 0.158 -21.030 1.00 90.38 78 ALA A N 1
ATOM 589 C CA . ALA A 1 78 ? 18.077 -0.919 -21.113 1.00 90.38 78 ALA A CA 1
ATOM 590 C C . ALA A 1 78 ? 18.350 -1.355 -22.563 1.00 90.38 78 ALA A C 1
ATOM 592 O O . ALA A 1 78 ? 19.510 -1.513 -22.943 1.00 90.38 78 ALA A O 1
ATOM 593 N N . ALA A 1 79 ? 17.301 -1.492 -23.381 1.00 92.69 79 ALA A N 1
ATOM 594 C CA . ALA A 1 79 ? 17.410 -1.854 -24.795 1.00 92.69 79 ALA A CA 1
ATOM 595 C C . ALA A 1 79 ? 18.143 -0.786 -25.625 1.00 92.69 79 ALA A C 1
ATOM 597 O O . ALA A 1 79 ? 18.867 -1.121 -26.558 1.00 92.69 79 ALA A O 1
ATOM 598 N N . ASN A 1 80 ? 18.006 0.488 -25.248 1.00 91.94 80 ASN A N 1
ATOM 599 C CA . ASN A 1 80 ? 18.656 1.617 -25.916 1.00 91.94 80 ASN A CA 1
ATOM 600 C C . ASN A 1 80 ? 20.054 1.949 -25.360 1.00 91.94 80 ASN A C 1
ATOM 602 O O . ASN A 1 80 ? 20.596 3.006 -25.674 1.00 91.94 80 ASN A O 1
ATOM 606 N N . GLY A 1 81 ? 20.645 1.090 -24.520 1.00 90.31 81 GLY A N 1
ATOM 607 C CA . GLY A 1 81 ? 21.990 1.324 -23.984 1.00 90.31 81 GLY A CA 1
ATOM 608 C C . GLY A 1 81 ? 22.057 2.391 -22.886 1.00 90.31 81 GLY A C 1
ATOM 609 O O . GLY A 1 81 ? 23.099 3.007 -22.697 1.00 90.31 81 GLY A O 1
ATOM 610 N N . TRP A 1 82 ? 20.969 2.574 -22.133 1.00 87.12 82 TRP A N 1
ATOM 611 C CA . TRP A 1 82 ? 20.869 3.460 -20.965 1.00 87.12 82 TRP A CA 1
ATOM 612 C C . TRP A 1 82 ? 21.096 4.944 -21.310 1.00 87.12 82 TRP A C 1
ATOM 614 O O . TRP A 1 82 ? 21.932 5.604 -20.692 1.00 87.12 82 TRP A O 1
ATOM 624 N N . PRO A 1 83 ? 20.334 5.498 -22.274 1.00 85.00 83 PRO A N 1
ATOM 625 C CA . PRO A 1 83 ? 20.610 6.816 -22.848 1.00 85.00 83 PRO A CA 1
ATOM 626 C C . PRO A 1 83 ? 20.413 7.971 -21.857 1.00 85.00 83 PRO A C 1
ATOM 628 O O . PRO A 1 83 ? 21.050 9.011 -21.994 1.00 85.00 83 PRO A O 1
ATOM 631 N N . ASP A 1 84 ? 19.546 7.794 -20.853 1.00 90.38 84 ASP A N 1
ATOM 632 C CA . ASP A 1 84 ? 19.325 8.781 -19.794 1.00 90.38 84 ASP A CA 1
ATOM 633 C C . ASP A 1 84 ? 19.331 8.108 -18.406 1.00 90.38 84 ASP A C 1
ATOM 635 O O . ASP A 1 84 ? 18.380 7.388 -18.060 1.00 90.38 84 ASP A O 1
ATOM 639 N N . PRO A 1 85 ? 20.368 8.346 -17.582 1.00 89.50 85 PRO A N 1
ATOM 640 C CA . PRO A 1 85 ? 20.474 7.761 -16.251 1.00 89.50 85 PRO A CA 1
ATOM 641 C C . PRO A 1 85 ? 19.416 8.297 -15.276 1.00 89.50 85 PRO A C 1
ATOM 643 O O . PRO A 1 85 ? 19.058 7.595 -14.330 1.00 89.50 85 PRO A O 1
ATOM 646 N N . LYS A 1 86 ? 18.860 9.499 -15.490 1.00 92.38 86 LYS A N 1
ATOM 647 C CA . LYS A 1 86 ? 17.812 10.045 -14.609 1.00 92.38 86 LYS A CA 1
ATOM 648 C C . LYS A 1 86 ? 16.516 9.255 -14.747 1.00 92.38 86 LYS A C 1
ATOM 650 O O . LYS A 1 86 ? 15.899 8.919 -13.739 1.00 92.38 86 LYS A O 1
ATOM 655 N N . LEU A 1 87 ? 16.133 8.916 -15.978 1.00 89.44 87 LEU A N 1
ATOM 656 C CA . LEU A 1 87 ? 14.948 8.096 -16.257 1.00 89.44 87 LEU A CA 1
ATOM 657 C C . LEU A 1 87 ? 15.103 6.664 -15.735 1.00 89.44 87 LEU A C 1
ATOM 659 O O . LEU A 1 87 ? 14.147 6.073 -15.231 1.00 89.44 87 LEU A O 1
ATOM 663 N N . VAL A 1 88 ? 16.315 6.117 -15.797 1.00 90.06 88 VAL A N 1
ATOM 664 C CA . VAL A 1 88 ? 16.634 4.813 -15.202 1.00 90.06 88 VAL A CA 1
ATOM 665 C C . VAL A 1 88 ? 16.443 4.849 -13.684 1.00 90.06 88 VAL A C 1
ATOM 667 O O . VAL A 1 88 ? 15.737 4.011 -13.132 1.00 90.06 88 VAL A O 1
ATOM 670 N N . VAL A 1 89 ? 17.013 5.840 -12.995 1.00 91.44 89 VAL A N 1
ATOM 671 C CA . VAL A 1 89 ? 16.843 5.960 -11.538 1.00 91.44 89 VAL A CA 1
ATOM 672 C C . VAL A 1 89 ? 15.373 6.180 -11.180 1.00 91.44 89 VAL A C 1
ATOM 674 O O . VAL A 1 89 ? 14.862 5.527 -10.272 1.00 91.44 89 VAL A O 1
ATOM 677 N N . LEU A 1 90 ? 14.667 7.039 -11.920 1.00 92.50 90 LEU A N 1
ATOM 678 C CA . LEU A 1 90 ? 13.248 7.307 -11.693 1.00 92.50 90 LEU A CA 1
ATOM 679 C C . LEU A 1 90 ? 12.385 6.052 -11.876 1.00 92.50 90 LEU A C 1
ATOM 681 O O . LEU A 1 90 ? 11.494 5.815 -11.067 1.00 92.50 90 LEU A O 1
ATOM 685 N N . SER A 1 91 ? 12.655 5.239 -12.899 1.00 90.44 91 SER A N 1
ATOM 686 C CA . SER A 1 91 ? 11.917 3.993 -13.137 1.00 90.44 91 SER A CA 1
ATOM 687 C C . SER A 1 91 ? 12.178 2.948 -12.054 1.00 90.44 91 SER A C 1
ATOM 689 O O . SER A 1 91 ? 11.229 2.332 -11.578 1.00 90.44 91 SER A O 1
ATOM 691 N N . ILE A 1 92 ? 13.418 2.804 -11.576 1.00 91.69 92 ILE A N 1
ATOM 692 C CA . ILE A 1 92 ? 13.735 1.909 -10.450 1.00 91.69 92 ILE A CA 1
ATOM 693 C C . ILE A 1 92 ? 13.037 2.382 -9.169 1.00 91.69 92 ILE A C 1
ATOM 695 O O . ILE A 1 92 ? 12.349 1.601 -8.509 1.00 91.69 92 ILE A O 1
ATOM 699 N N . VAL A 1 93 ? 13.180 3.664 -8.820 1.00 94.75 93 VAL A N 1
ATOM 700 C CA . VAL A 1 93 ? 12.560 4.239 -7.616 1.00 94.75 93 VAL A CA 1
ATOM 701 C C . VAL A 1 93 ? 11.039 4.148 -7.701 1.00 94.75 93 VAL A C 1
ATOM 703 O O . VAL A 1 93 ? 10.398 3.735 -6.737 1.00 94.75 93 VAL A O 1
ATOM 706 N N . GLY A 1 94 ? 10.461 4.477 -8.857 1.00 90.44 94 GLY A N 1
ATOM 707 C CA . GLY A 1 94 ? 9.029 4.374 -9.113 1.00 90.44 94 GLY A CA 1
ATOM 708 C C . GLY A 1 94 ? 8.527 2.940 -8.976 1.00 90.44 94 GLY A C 1
ATOM 709 O O . GLY A 1 94 ? 7.540 2.708 -8.284 1.00 90.44 94 GLY A O 1
ATOM 710 N N . LEU A 1 95 ? 9.232 1.967 -9.559 1.00 91.38 95 LEU A N 1
ATOM 711 C CA . LEU A 1 95 ? 8.895 0.547 -9.447 1.00 91.38 95 LEU A CA 1
ATOM 712 C C . LEU A 1 95 ? 8.868 0.092 -7.981 1.00 91.38 95 LEU A C 1
ATOM 714 O O . LEU A 1 95 ? 7.886 -0.506 -7.539 1.00 91.38 95 LEU A O 1
ATOM 718 N N . ILE A 1 96 ? 9.911 0.420 -7.212 1.00 91.75 96 ILE A N 1
ATOM 719 C CA . ILE A 1 96 ? 9.985 0.095 -5.781 1.00 91.75 96 ILE A CA 1
ATOM 720 C C . ILE A 1 96 ? 8.853 0.786 -5.016 1.00 91.75 96 ILE A C 1
ATOM 722 O O . ILE A 1 96 ? 8.196 0.146 -4.198 1.00 91.75 96 ILE A O 1
ATOM 726 N N . ALA A 1 97 ? 8.588 2.063 -5.296 1.00 91.56 97 ALA A N 1
ATOM 727 C CA . ALA A 1 97 ? 7.537 2.825 -4.632 1.00 91.56 97 ALA A CA 1
ATOM 728 C C . ALA A 1 97 ? 6.145 2.227 -4.883 1.00 91.56 97 ALA A C 1
ATOM 730 O O . ALA A 1 97 ? 5.377 2.069 -3.936 1.00 91.56 97 ALA A O 1
ATOM 731 N N . PHE A 1 98 ? 5.825 1.837 -6.121 1.00 89.75 98 PHE A N 1
ATOM 732 C CA . PHE A 1 98 ? 4.542 1.207 -6.446 1.00 89.75 98 PHE A CA 1
ATOM 733 C C . PHE A 1 98 ? 4.384 -0.172 -5.792 1.00 89.75 98 PHE A C 1
ATOM 735 O O . PHE A 1 98 ? 3.314 -0.473 -5.258 1.00 89.75 98 PHE A O 1
ATOM 742 N N . LEU A 1 99 ? 5.443 -0.987 -5.763 1.00 87.25 99 LEU A N 1
ATOM 743 C CA . LEU A 1 99 ? 5.432 -2.285 -5.078 1.00 87.25 99 LEU A CA 1
ATOM 744 C C . LEU A 1 99 ? 5.276 -2.127 -3.559 1.00 87.25 99 LEU A C 1
ATOM 746 O O . LEU A 1 99 ? 4.441 -2.795 -2.947 1.00 87.25 99 LEU A O 1
ATOM 750 N N . ALA A 1 100 ? 6.031 -1.205 -2.958 1.00 87.00 100 ALA A N 1
ATOM 751 C CA . ALA A 1 100 ? 5.947 -0.897 -1.534 1.00 87.00 100 ALA A CA 1
ATOM 752 C C . ALA A 1 100 ? 4.572 -0.329 -1.157 1.00 87.00 100 ALA A C 1
ATOM 754 O O . ALA A 1 100 ? 4.020 -0.697 -0.123 1.00 87.00 100 ALA A O 1
ATOM 755 N N . ALA A 1 101 ? 3.988 0.521 -2.005 1.00 85.62 101 ALA A N 1
ATOM 756 C CA . ALA A 1 101 ? 2.634 1.030 -1.820 1.00 85.62 101 ALA A CA 1
ATOM 757 C C . ALA A 1 101 ? 1.589 -0.092 -1.899 1.00 85.62 101 ALA A C 1
ATOM 759 O O . ALA A 1 101 ? 0.645 -0.091 -1.110 1.00 85.62 101 ALA A O 1
ATOM 760 N N . SER A 1 102 ? 1.769 -1.073 -2.791 1.00 82.81 102 SER A N 1
ATOM 761 C CA . SER A 1 102 ? 0.868 -2.227 -2.899 1.00 82.81 102 SER A CA 1
ATOM 762 C C . SER A 1 102 ? 0.898 -3.098 -1.639 1.00 82.81 102 SER A C 1
ATOM 764 O O . SER A 1 102 ? -0.158 -3.405 -1.085 1.00 82.81 102 SER A O 1
ATOM 766 N N . ASP A 1 103 ? 2.087 -3.462 -1.145 1.00 81.31 103 ASP A N 1
ATOM 767 C CA . ASP A 1 103 ? 2.209 -4.242 0.100 1.00 81.31 103 ASP A CA 1
ATOM 768 C C . ASP A 1 103 ? 1.758 -3.426 1.323 1.00 81.31 103 ASP A C 1
ATOM 770 O O . ASP A 1 103 ? 1.051 -3.924 2.203 1.00 81.31 103 ASP A O 1
ATOM 774 N N . GLY A 1 104 ? 2.102 -2.135 1.354 1.00 82.25 104 GLY A N 1
ATOM 775 C CA . GLY A 1 104 ? 1.682 -1.196 2.388 1.00 82.25 104 GLY A CA 1
ATOM 776 C C . GLY A 1 104 ? 0.164 -1.097 2.490 1.00 82.25 104 GLY A C 1
ATOM 777 O O . GLY A 1 104 ? -0.371 -1.190 3.592 1.00 82.25 104 GLY A O 1
ATOM 778 N N . TYR A 1 105 ? -0.534 -1.000 1.357 1.00 78.00 105 TYR A N 1
ATOM 779 C CA . TYR A 1 105 ? -1.994 -0.965 1.302 1.00 78.00 105 TYR A CA 1
ATOM 780 C C . TYR A 1 105 ? -2.628 -2.243 1.868 1.00 78.00 105 TYR A C 1
ATOM 782 O O . TYR A 1 105 ? -3.543 -2.175 2.693 1.00 78.00 105 TYR A O 1
ATOM 790 N N . ASP A 1 106 ? -2.103 -3.411 1.494 1.00 75.50 106 ASP A N 1
ATOM 791 C CA . ASP A 1 106 ? -2.587 -4.699 1.998 1.00 75.50 106 ASP A CA 1
ATOM 792 C C . ASP A 1 106 ? -2.309 -4.890 3.498 1.00 75.50 106 ASP A C 1
ATOM 794 O O . ASP A 1 106 ? -3.101 -5.527 4.204 1.00 75.50 106 ASP A O 1
ATOM 798 N N . ARG A 1 107 ? -1.199 -4.353 4.021 1.00 79.75 107 ARG A N 1
ATOM 799 C CA . ARG A 1 107 ? -0.929 -4.320 5.470 1.00 79.75 107 ARG A CA 1
ATOM 800 C C . ARG A 1 107 ? -1.862 -3.359 6.197 1.00 79.75 107 ARG A C 1
ATOM 802 O O . ARG A 1 107 ? -2.357 -3.709 7.265 1.00 79.75 107 ARG A O 1
ATOM 809 N N . LEU A 1 108 ? -2.132 -2.190 5.618 1.00 78.12 108 LEU A N 1
ATOM 810 C CA . LEU A 1 108 ? -3.031 -1.182 6.180 1.00 78.12 108 LEU A CA 1
ATOM 811 C C . LEU A 1 108 ? -4.453 -1.734 6.294 1.00 78.12 108 LEU A C 1
ATOM 813 O O . LEU A 1 108 ? -5.022 -1.732 7.382 1.00 78.12 108 LEU A O 1
ATOM 817 N N . ALA A 1 109 ? -4.983 -2.312 5.214 1.00 74.12 109 ALA A N 1
ATOM 818 C CA . ALA A 1 109 ? -6.295 -2.952 5.228 1.00 74.12 109 ALA A CA 1
ATOM 819 C C . ALA A 1 109 ? -6.380 -4.038 6.317 1.00 74.12 109 ALA A C 1
ATOM 821 O O . ALA A 1 109 ? -7.310 -4.036 7.122 1.00 74.12 109 ALA A O 1
ATOM 822 N N . ARG A 1 110 ? -5.371 -4.919 6.411 1.00 75.25 110 ARG A N 1
ATOM 823 C CA . ARG A 1 110 ? -5.301 -5.956 7.458 1.00 75.25 110 ARG A CA 1
ATOM 824 C C . ARG A 1 110 ? -5.222 -5.379 8.872 1.00 75.25 110 ARG A C 1
ATOM 826 O O . ARG A 1 110 ? -5.869 -5.915 9.767 1.00 75.25 110 ARG A O 1
ATOM 833 N N . ALA A 1 111 ? -4.470 -4.301 9.081 1.00 78.06 111 ALA A N 1
ATOM 834 C CA . ALA A 1 111 ? -4.360 -3.647 10.382 1.00 78.06 111 ALA A CA 1
ATOM 835 C C . ALA A 1 111 ? -5.707 -3.070 10.840 1.00 78.06 111 ALA A C 1
ATOM 837 O O . ALA A 1 111 ? -6.079 -3.258 11.995 1.00 78.06 111 ALA A O 1
ATOM 838 N N . PHE A 1 112 ? -6.470 -2.450 9.935 1.00 75.31 112 PHE A N 1
ATOM 839 C CA . PHE A 1 112 ? -7.812 -1.941 10.240 1.00 75.31 112 PHE A CA 1
ATOM 840 C C . PHE A 1 112 ? -8.775 -3.063 10.656 1.00 75.31 112 PHE A C 1
ATOM 842 O O . PHE A 1 112 ? -9.441 -2.934 11.683 1.00 75.31 112 PHE A O 1
ATOM 849 N N . PHE A 1 113 ? -8.781 -4.195 9.943 1.00 72.69 113 PHE A N 1
ATOM 850 C CA . PHE A 1 113 ? -9.591 -5.359 10.331 1.00 72.69 113 PHE A CA 1
ATOM 851 C C . PHE A 1 113 ? -9.120 -6.009 11.639 1.00 72.69 113 PHE A C 1
ATOM 853 O O . PHE A 1 113 ? -9.936 -6.459 12.441 1.00 72.69 113 PHE A O 1
ATOM 860 N N . HIS A 1 114 ? -7.811 -6.034 11.898 1.00 77.25 114 HIS A N 1
ATOM 861 C CA . HIS A 1 114 ? -7.272 -6.561 13.152 1.00 77.25 114 HIS A CA 1
ATOM 862 C C . HIS A 1 114 ? -7.644 -5.677 14.353 1.00 77.25 114 HIS A C 1
ATOM 864 O O . HIS A 1 114 ? -7.983 -6.191 15.419 1.00 77.25 114 HIS A O 1
ATOM 870 N N . ILE A 1 115 ? -7.615 -4.352 14.180 1.00 74.75 115 ILE A N 1
ATOM 871 C CA . ILE A 1 115 ? -8.052 -3.385 15.195 1.00 74.75 115 ILE A CA 1
ATOM 872 C C . ILE A 1 115 ? -9.562 -3.506 15.435 1.00 74.75 115 ILE A C 1
ATOM 874 O O . ILE A 1 115 ? -9.981 -3.514 16.591 1.00 74.75 115 ILE A O 1
ATOM 878 N N . GLU A 1 116 ? -10.369 -3.662 14.379 1.00 73.94 116 GLU A N 1
ATOM 879 C CA . GLU A 1 116 ? -11.808 -3.929 14.500 1.00 73.94 116 GLU A CA 1
ATOM 880 C C . GLU A 1 116 ? -12.074 -5.184 15.350 1.00 73.94 116 GLU A C 1
ATOM 882 O O . GLU A 1 116 ? -12.818 -5.099 16.329 1.00 73.94 116 GLU A O 1
ATOM 887 N N . HIS A 1 117 ? -11.425 -6.312 15.037 1.00 71.25 117 HIS A N 1
ATOM 888 C CA . HIS A 1 117 ? -11.559 -7.558 15.806 1.00 71.25 117 HIS A CA 1
ATOM 889 C C . HIS A 1 117 ? -11.149 -7.379 17.277 1.00 71.25 117 HIS A C 1
ATOM 891 O O . HIS A 1 117 ? -11.902 -7.722 18.187 1.00 71.25 117 HIS A O 1
ATOM 897 N N . ARG A 1 118 ? -9.988 -6.757 17.533 1.00 73.75 118 ARG A N 1
ATOM 898 C CA . ARG A 1 118 ? -9.491 -6.466 18.894 1.00 73.75 118 ARG A CA 1
ATOM 899 C C . ARG A 1 118 ? -10.440 -5.580 19.706 1.00 73.75 118 ARG A C 1
ATOM 901 O O . ARG A 1 118 ? -10.506 -5.717 20.929 1.00 73.75 118 ARG A O 1
ATOM 908 N N . LEU A 1 119 ? -11.120 -4.636 19.056 1.00 65.56 119 LEU A N 1
ATOM 909 C CA . LEU A 1 119 ? -12.050 -3.713 19.708 1.00 65.56 119 LEU A CA 1
ATOM 910 C C . LEU A 1 119 ? -13.411 -4.351 19.980 1.00 65.56 119 LEU A C 1
ATOM 912 O O . LEU A 1 119 ? -13.991 -4.057 21.026 1.00 65.56 119 LEU A O 1
ATOM 916 N N . LYS A 1 120 ? -13.892 -5.213 19.077 1.00 64.56 120 LYS A N 1
ATOM 917 C CA . LYS A 1 120 ? -15.153 -5.950 19.246 1.00 64.56 120 LYS A CA 1
ATOM 918 C C . LYS A 1 120 ? -15.052 -7.086 20.266 1.00 64.56 120 LYS A C 1
ATOM 920 O O . LYS A 1 120 ? -16.066 -7.425 20.862 1.00 64.56 120 LYS A O 1
ATOM 925 N N . GLY A 1 121 ? -13.844 -7.575 20.553 1.00 53.97 121 GLY A N 1
ATOM 926 C CA . GLY A 1 121 ? -13.615 -8.534 21.638 1.00 53.97 121 GLY A CA 1
ATOM 927 C C . GLY A 1 121 ? -14.168 -9.932 21.358 1.00 53.97 121 GLY A C 1
ATOM 928 O O . GLY A 1 121 ? -14.418 -10.664 22.312 1.00 53.97 121 GLY A O 1
ATOM 929 N N . GLU A 1 122 ? -14.353 -10.267 20.078 1.00 47.03 122 GLU A N 1
ATOM 930 C CA . GLU A 1 122 ? -14.568 -11.639 19.599 1.00 47.03 122 GLU A CA 1
ATOM 931 C C . GLU A 1 122 ? -13.233 -12.367 19.422 1.00 47.03 122 GLU A C 1
ATOM 933 O O . GLU A 1 122 ? -12.307 -11.768 18.816 1.00 47.03 122 GLU A O 1
#

Foldseek 3Di:
DPDPVPPVVVVVVVPPPPPPVVNVVVVVVVVVVVLVVLVVVLVVLVVVLVVLVVCLVVLLVVLVVQLVVLVVQCVVCVVVVNPDVVSNVVSVVSNVVSVCVNVVSVVSSVVSVVSSCVSVVD

Organism: NCBI:txid2994495